Protein AF-A0A6M1SP80-F1 (afdb_monomer)

pLDDT: mean 85.18, std 15.05, range [48.16, 98.38]

Solvent-accessible surface area (backbone atoms only — not comparable to full-atom values): 5554 Å² total; per-residue (Å²): 133,89,90,70,83,88,88,57,93,73,66,54,69,93,31,72,66,47,53,45,75,74,65,53,96,58,93,80,88,89,73,94,60,86,80,91,64,82,75,51,71,44,79,44,68,44,80,87,42,73,63,34,53,50,52,52,53,50,47,53,70,75,36,74,84,28,49,75,42,81,43,71,84,84,77,69,91,87,76,129

Nearest PDB structures (foldseek):
  6lk2-assembly2_B  TM=4.137E-01  e=5.809E+00  Providencia alcalifaciens F90-2004
  2hsg-assembly1_A  TM=3.808E-01  e=7.154E+00  Priestia megaterium

Mean predicted aligned error: 7.37 Å

Secondary structure (DSSP, 8-state):
---S-S--GGGGTT-HHHHHHHH-SS-----SS---S---EEEEE--SSHHHHHHHHHHHHH-TTSEEEEE-----TT--

Foldseek 3Di:
DDPDDDDDPPVLPPDPVVVCVVDPPDDDDDDPDPDPDDAAEEEQEDPPDPVSVVVVVCCCVVCVNHDYHYDYDDDDPPDD

Sequence (80 aa):
GMHRKRGQKELLQGTTMMRVLRSAPCPVVVAFTPPTQSWRHIVVPIDFSLTARQTLKEALIRFPEAQITLLHAWSLPGER

Structure (mmCIF, N/CA/C/O backbone):
data_AF-A0A6M1SP80-F1
#
_entry.id   AF-A0A6M1SP80-F1
#
loop_
_atom_site.group_PDB
_atom_site.id
_atom_site.type_symbol
_atom_site.label_atom_id
_atom_site.label_alt_id
_atom_site.label_comp_id
_atom_site.label_asym_id
_atom_site.label_entity_id
_atom_site.label_seq_id
_atom_site.pdbx_PDB_ins_code
_atom_site.Cartn_x
_atom_site.Cartn_y
_atom_site.Cartn_z
_atom_site.occupancy
_atom_site.B_iso_or_equiv
_atom_site.auth_seq_id
_atom_site.auth_comp_id
_atom_site.auth_asym_id
_atom_site.auth_atom_id
_atom_site.pdbx_PDB_model_num
ATOM 1 N N . GLY A 1 1 ? -3.213 21.847 2.902 1.00 48.16 1 GLY A N 1
ATOM 2 C CA . GLY A 1 1 ? -4.377 21.640 2.019 1.00 48.16 1 GLY A CA 1
ATOM 3 C C . GLY A 1 1 ? -3.946 21.759 0.573 1.00 48.16 1 GLY A C 1
ATOM 4 O O . GLY A 1 1 ? -3.106 22.600 0.275 1.00 48.16 1 GLY A O 1
ATOM 5 N N . MET A 1 2 ? -4.452 20.899 -0.311 1.00 57.19 2 MET A N 1
ATOM 6 C CA . MET A 1 2 ? -4.169 20.995 -1.745 1.00 57.19 2 MET A CA 1
ATOM 7 C C . MET A 1 2 ? -5.074 22.067 -2.360 1.00 57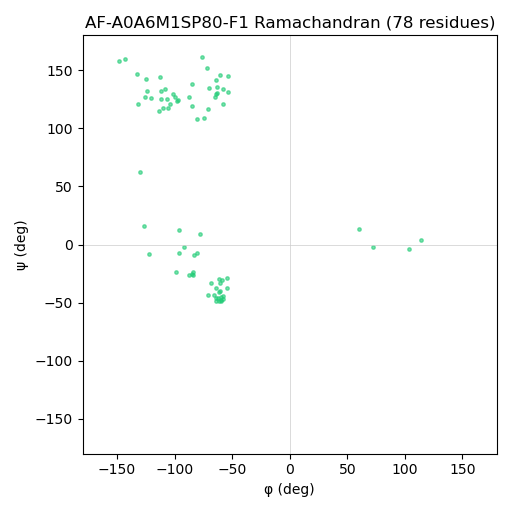.19 2 MET A C 1
ATOM 9 O O . MET A 1 2 ? -6.273 21.864 -2.485 1.00 57.19 2 MET A O 1
ATOM 13 N N . HIS A 1 3 ? -4.495 23.211 -2.727 1.00 56.94 3 HIS A N 1
ATOM 14 C CA . HIS A 1 3 ? -5.223 24.361 -3.282 1.00 56.94 3 HIS A CA 1
ATOM 15 C C . HIS A 1 3 ? -5.216 24.403 -4.830 1.00 56.94 3 HIS A C 1
ATOM 17 O O . HIS A 1 3 ? -5.549 25.426 -5.426 1.00 56.94 3 HIS A O 1
ATOM 23 N N . ARG A 1 4 ? -4.799 23.320 -5.509 1.00 55.31 4 ARG A N 1
ATOM 24 C CA . ARG A 1 4 ? -4.649 23.256 -6.978 1.00 55.31 4 ARG A CA 1
ATOM 25 C C . ARG A 1 4 ? -5.664 22.306 -7.637 1.00 55.31 4 ARG A C 1
ATOM 27 O O . ARG A 1 4 ? -6.032 21.288 -7.060 1.00 55.31 4 ARG A O 1
ATOM 34 N N . LYS A 1 5 ? -6.121 22.686 -8.841 1.00 50.78 5 LYS A N 1
ATOM 35 C CA . LYS A 1 5 ? -7.204 22.054 -9.622 1.00 50.78 5 LYS A CA 1
ATOM 36 C C . LYS A 1 5 ? -6.864 20.610 -10.042 1.00 50.78 5 LYS A C 1
ATOM 38 O O . LYS A 1 5 ? -5.727 20.321 -10.395 1.00 50.78 5 LYS A O 1
ATOM 43 N N . ARG A 1 6 ? -7.865 19.718 -10.015 1.00 51.19 6 ARG A N 1
ATOM 44 C CA . ARG A 1 6 ? -7.791 18.298 -10.431 1.00 51.19 6 ARG A CA 1
ATOM 45 C C . ARG A 1 6 ? -7.246 18.127 -11.863 1.00 51.19 6 ARG A C 1
ATOM 47 O O . ARG A 1 6 ? -7.624 18.896 -12.739 1.00 51.19 6 ARG A O 1
ATOM 54 N N . GLY A 1 7 ? -6.485 17.050 -12.112 1.00 53.59 7 GLY A N 1
ATOM 55 C CA . GLY A 1 7 ? -6.446 16.399 -13.436 1.00 53.59 7 GLY A CA 1
ATOM 56 C C . GLY A 1 7 ? -5.151 16.432 -14.260 1.00 53.59 7 GLY A C 1
ATOM 57 O O . GLY A 1 7 ? -5.166 15.916 -15.369 1.00 53.59 7 GLY A O 1
ATOM 58 N N . GLN A 1 8 ? -4.031 16.969 -13.770 1.00 53.78 8 GLN A N 1
ATOM 59 C CA . GLN A 1 8 ? -2.761 16.945 -14.517 1.00 53.78 8 GLN A CA 1
ATOM 60 C C . GLN A 1 8 ? -1.737 16.031 -13.828 1.00 53.78 8 GLN A C 1
ATOM 62 O O . GLN A 1 8 ? -1.440 16.216 -12.648 1.00 53.78 8 GLN A O 1
ATOM 67 N N . LYS A 1 9 ? -1.187 15.045 -14.557 1.00 52.25 9 LYS A N 1
ATOM 68 C CA . LYS A 1 9 ? -0.166 14.090 -14.061 1.00 52.25 9 LYS A CA 1
ATOM 69 C C . LYS A 1 9 ? 1.067 14.786 -13.463 1.00 52.25 9 LYS A C 1
ATOM 71 O O . LYS A 1 9 ? 1.685 14.260 -12.545 1.00 52.25 9 LYS A O 1
ATOM 76 N N . GLU A 1 10 ? 1.380 15.987 -13.938 1.00 53.53 10 GLU A N 1
ATOM 77 C CA . GLU A 1 10 ? 2.541 16.781 -13.520 1.00 53.53 10 GLU A CA 1
ATOM 78 C C . GLU A 1 10 ? 2.305 17.586 -12.225 1.00 53.53 10 GLU A C 1
ATOM 80 O O . GLU A 1 10 ? 3.242 18.115 -11.630 1.00 53.53 10 GLU A O 1
ATOM 85 N N . LEU A 1 11 ? 1.067 17.654 -11.718 1.00 55.91 11 LEU A N 1
ATOM 86 C CA . LEU A 1 11 ? 0.689 18.598 -10.657 1.00 55.91 11 LEU A CA 1
ATOM 87 C C . LEU A 1 11 ? 1.072 18.172 -9.229 1.00 55.91 11 LEU A C 1
ATOM 89 O O . LEU A 1 11 ? 0.885 18.944 -8.288 1.00 55.91 11 LEU A O 1
ATOM 93 N N . LEU A 1 12 ? 1.563 16.946 -9.041 1.00 61.97 12 LEU A N 1
ATOM 94 C CA . LEU A 1 12 ? 1.958 16.425 -7.727 1.00 61.97 12 LEU A CA 1
ATOM 95 C C . LEU A 1 12 ? 3.388 16.828 -7.349 1.00 61.97 12 LEU A C 1
ATOM 97 O O . LEU A 1 12 ? 3.710 16.930 -6.158 1.00 61.97 12 LEU A O 1
ATOM 101 N N . GLN A 1 13 ? 4.237 17.096 -8.342 1.00 65.06 13 GLN A N 1
ATOM 102 C CA . GLN A 1 13 ? 5.621 17.496 -8.124 1.00 65.06 13 GLN A CA 1
ATOM 103 C C . GLN A 1 13 ? 5.691 18.841 -7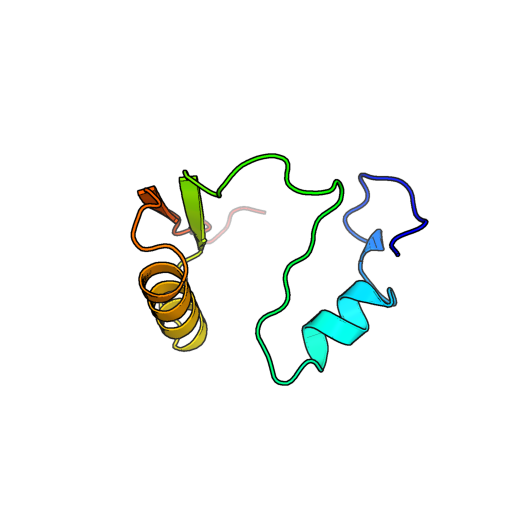.385 1.00 65.06 13 GLN A C 1
ATOM 105 O O . GLN A 1 13 ? 4.938 19.772 -7.647 1.00 65.06 13 GLN A O 1
ATOM 110 N N . GLY A 1 14 ? 6.575 18.924 -6.388 1.00 71.12 14 GLY A N 1
ATOM 111 C CA . GLY A 1 14 ? 6.775 20.139 -5.588 1.00 71.12 14 GLY A CA 1
ATOM 112 C C . GLY A 1 14 ? 5.654 20.487 -4.594 1.00 71.12 14 GLY A C 1
ATOM 113 O O . GLY A 1 14 ? 5.805 21.440 -3.834 1.00 71.12 14 GLY A O 1
ATOM 114 N N . THR A 1 15 ? 4.555 19.727 -4.534 1.00 80.94 15 THR A N 1
ATOM 115 C CA . THR A 1 15 ? 3.461 20.010 -3.587 1.00 80.94 15 THR A CA 1
ATOM 116 C C . THR A 1 15 ? 3.843 19.683 -2.141 1.00 80.94 15 THR A C 1
ATOM 118 O O . THR A 1 15 ? 4.617 18.759 -1.878 1.00 80.94 15 THR A O 1
ATOM 121 N N . THR A 1 16 ? 3.236 20.383 -1.174 1.00 86.25 16 THR A N 1
ATOM 122 C CA . THR A 1 16 ? 3.337 20.025 0.255 1.00 86.25 16 THR A CA 1
ATOM 123 C C . THR A 1 16 ? 2.915 18.579 0.493 1.00 86.25 16 THR A C 1
ATOM 125 O O . THR A 1 16 ? 3.554 17.881 1.269 1.00 86.25 16 THR A O 1
ATOM 128 N N . MET A 1 17 ? 1.894 18.102 -0.226 1.00 86.62 17 MET A N 1
ATOM 129 C CA . MET A 1 17 ? 1.458 16.709 -0.150 1.00 86.62 17 MET A CA 1
ATOM 130 C C . MET A 1 17 ? 2.579 15.742 -0.539 1.00 86.62 17 MET A C 1
ATOM 132 O O . MET A 1 17 ? 2.867 14.818 0.209 1.00 86.62 17 MET A O 1
ATOM 136 N N . MET A 1 18 ? 3.267 15.981 -1.658 1.00 87.69 18 MET A N 1
ATOM 137 C CA . MET A 1 18 ? 4.374 15.126 -2.088 1.00 87.69 18 MET A CA 1
ATOM 138 C C . MET A 1 18 ? 5.595 15.234 -1.166 1.00 87.69 18 MET A C 1
ATOM 140 O O . MET A 1 18 ? 6.303 14.251 -0.963 1.00 87.69 18 MET A O 1
ATOM 144 N N . ARG A 1 19 ? 5.853 16.413 -0.583 1.00 89.62 19 ARG A N 1
ATOM 145 C CA . ARG A 1 19 ? 6.883 16.566 0.458 1.00 89.62 19 ARG A CA 1
ATOM 146 C C . ARG A 1 19 ? 6.567 15.681 1.664 1.00 89.62 19 ARG A C 1
ATOM 148 O O . ARG A 1 19 ? 7.435 14.920 2.064 1.00 89.62 19 ARG A O 1
ATOM 155 N N . VAL A 1 20 ? 5.329 15.716 2.161 1.00 92.75 20 VAL A N 1
ATOM 156 C CA . VAL A 1 20 ? 4.871 14.862 3.270 1.00 92.75 20 VAL A CA 1
ATOM 157 C C . VAL A 1 20 ? 4.962 13.381 2.901 1.00 92.75 20 VAL A C 1
ATOM 159 O O . VAL A 1 20 ? 5.562 12.620 3.647 1.00 92.75 20 VAL A O 1
ATOM 162 N N . LEU A 1 21 ? 4.459 12.972 1.731 1.00 90.69 21 LEU A N 1
ATOM 163 C CA . LEU A 1 21 ? 4.520 11.575 1.280 1.00 90.69 21 LEU A CA 1
ATOM 164 C C . LEU A 1 21 ? 5.952 11.028 1.184 1.00 90.69 21 LEU A C 1
ATOM 166 O O . LEU A 1 21 ? 6.153 9.835 1.375 1.00 90.69 21 LEU A O 1
ATOM 170 N N . ARG A 1 22 ? 6.945 11.879 0.891 1.00 90.31 22 ARG A N 1
ATOM 171 C CA . ARG A 1 22 ? 8.352 11.463 0.782 1.00 90.31 22 ARG A CA 1
ATOM 172 C C . ARG A 1 22 ? 9.104 11.399 2.105 1.00 90.31 22 ARG A C 1
ATOM 174 O O . ARG A 1 22 ? 10.104 10.697 2.165 1.00 90.31 22 ARG A O 1
ATOM 181 N N . SER A 1 23 ? 8.696 12.167 3.113 1.00 93.81 23 SER A N 1
ATOM 182 C CA . SER A 1 23 ? 9.485 12.330 4.342 1.00 93.81 23 SER A CA 1
ATOM 183 C C . SER A 1 23 ? 8.757 11.925 5.618 1.00 93.81 23 SER A C 1
ATOM 185 O O . SER A 1 23 ? 9.372 11.945 6.681 1.00 93.81 23 SER A O 1
ATOM 187 N N . ALA A 1 24 ? 7.458 11.625 5.560 1.00 94.62 24 ALA A N 1
ATOM 188 C CA . ALA A 1 24 ? 6.713 11.227 6.744 1.00 94.62 24 ALA A CA 1
ATOM 18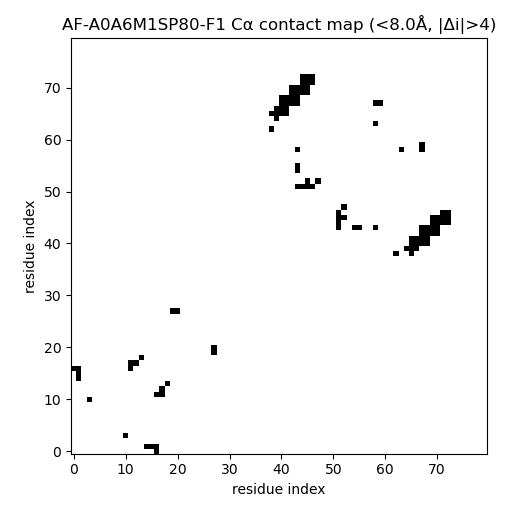9 C C . ALA A 1 24 ? 7.276 9.908 7.305 1.00 94.62 24 ALA A C 1
ATOM 191 O O . ALA A 1 24 ? 7.397 8.934 6.563 1.00 94.62 24 ALA A O 1
ATOM 192 N N . PRO A 1 25 ? 7.563 9.833 8.616 1.00 93.62 25 PRO A N 1
ATOM 193 C CA . PRO A 1 25 ? 8.016 8.601 9.260 1.00 93.62 25 PRO A CA 1
ATOM 194 C C . PRO A 1 25 ? 6.858 7.621 9.523 1.00 93.62 25 PRO A C 1
ATOM 196 O O . PRO A 1 25 ? 7.019 6.642 10.246 1.00 93.62 25 PRO A O 1
ATOM 199 N N . CYS A 1 26 ? 5.667 7.906 8.993 1.00 90.94 26 CYS A N 1
ATOM 200 C CA . CYS A 1 26 ? 4.442 7.167 9.241 1.00 90.94 26 CYS A CA 1
ATOM 201 C C . CYS A 1 26 ? 3.577 7.082 7.972 1.00 90.94 26 CYS A C 1
ATOM 203 O O . CYS A 1 26 ? 3.733 7.897 7.058 1.00 90.94 26 CYS A O 1
ATOM 205 N N . PRO A 1 27 ? 2.643 6.118 7.904 1.00 88.81 27 PRO A N 1
ATOM 206 C CA . PRO A 1 27 ? 1.671 6.036 6.819 1.00 88.81 27 PRO A CA 1
ATOM 207 C C . PRO A 1 27 ? 0.827 7.310 6.702 1.00 88.81 27 PRO A C 1
ATOM 209 O O . PRO A 1 27 ? 0.310 7.823 7.694 1.00 88.81 27 PRO A O 1
ATOM 212 N N . VAL A 1 28 ? 0.666 7.804 5.474 1.00 91.12 28 VAL A N 1
ATOM 213 C CA . VAL A 1 28 ? -0.046 9.053 5.176 1.00 91.12 28 VAL A CA 1
ATOM 214 C C . VAL A 1 28 ? -1.337 8.747 4.431 1.00 91.12 28 VAL A C 1
ATOM 216 O O . VAL A 1 28 ? -1.333 8.039 3.426 1.00 91.12 28 VAL A O 1
ATOM 219 N N . VAL A 1 29 ? -2.434 9.345 4.889 1.00 89.25 29 VAL A N 1
ATOM 220 C CA . VAL A 1 29 ? -3.721 9.323 4.191 1.00 89.25 29 VAL A CA 1
ATOM 221 C C . VAL A 1 29 ? -3.903 10.631 3.434 1.00 89.25 29 VAL A C 1
ATOM 223 O O . VAL A 1 29 ? -3.815 11.715 4.009 1.00 89.25 29 VAL A O 1
ATOM 226 N N . VAL A 1 30 ? -4.198 10.527 2.141 1.00 87.50 30 VAL A N 1
ATOM 227 C CA . VAL A 1 30 ? -4.579 11.665 1.304 1.00 87.50 30 VAL A CA 1
ATOM 228 C C . VAL A 1 30 ? -6.077 11.589 1.039 1.00 87.50 30 VAL A C 1
ATOM 230 O O . VAL A 1 30 ? -6.548 10.655 0.397 1.00 87.50 30 VAL A O 1
ATOM 233 N N . ALA A 1 31 ? -6.820 12.592 1.503 1.00 84.75 31 ALA A N 1
ATOM 234 C CA . ALA A 1 31 ? -8.251 12.726 1.259 1.00 84.75 31 ALA A CA 1
ATOM 235 C C . ALA A 1 31 ? -8.548 14.085 0.610 1.00 84.75 31 ALA A C 1
ATOM 237 O O . ALA A 1 31 ? -8.064 15.121 1.064 1.00 84.75 31 ALA A O 1
ATOM 238 N N . PHE A 1 32 ? -9.342 14.082 -0.463 1.00 80.31 32 PHE A N 1
ATOM 239 C CA . PHE A 1 32 ? -9.798 15.310 -1.132 1.00 80.31 32 PHE A CA 1
ATOM 240 C C . PHE A 1 32 ? -11.076 15.873 -0.512 1.00 80.31 32 PHE A C 1
ATOM 242 O O . PHE A 1 32 ? -11.332 17.070 -0.586 1.00 80.31 32 PHE A O 1
ATOM 249 N N . THR A 1 33 ? -11.864 14.997 0.098 1.00 81.94 33 THR A N 1
ATOM 250 C CA . THR A 1 33 ? -13.074 15.315 0.846 1.00 81.94 33 THR A CA 1
ATOM 251 C C . THR A 1 33 ? -13.019 14.564 2.170 1.00 81.94 33 THR A C 1
ATOM 253 O O . THR A 1 33 ? -12.479 13.452 2.197 1.00 81.94 33 THR A O 1
ATOM 256 N N . PRO A 1 34 ? -13.569 15.123 3.260 1.00 82.69 34 PRO A N 1
ATOM 257 C CA . PRO A 1 34 ? -13.691 14.393 4.513 1.00 82.69 34 PRO A CA 1
ATOM 258 C C . PRO A 1 34 ? -14.413 13.055 4.281 1.00 82.69 34 PRO A C 1
ATOM 260 O O . PRO A 1 34 ? -15.445 13.041 3.602 1.00 82.69 34 PRO A O 1
ATOM 263 N N . PRO A 1 35 ? -13.878 11.928 4.778 1.00 81.62 35 PRO A N 1
ATOM 264 C CA . PRO A 1 35 ? -14.557 10.647 4.663 1.00 81.62 35 PRO A CA 1
ATOM 265 C C . PRO A 1 35 ? -15.854 10.687 5.474 1.00 81.62 35 PRO A C 1
ATOM 267 O O . PRO A 1 35 ? -15.846 11.014 6.657 1.00 81.62 35 PRO A O 1
ATOM 270 N N . THR A 1 36 ? -16.970 10.349 4.833 1.00 87.56 36 THR A N 1
ATOM 271 C CA . THR A 1 36 ? -18.299 10.296 5.465 1.00 87.56 36 THR A CA 1
ATOM 272 C C . THR A 1 36 ? -18.682 8.890 5.929 1.00 87.56 36 THR A C 1
ATOM 274 O O . THR A 1 36 ? -19.697 8.716 6.593 1.00 87.56 36 THR A O 1
ATOM 277 N N . GLN A 1 37 ? -17.879 7.882 5.580 1.00 87.62 37 GLN A N 1
ATOM 278 C CA . GLN A 1 37 ? -18.117 6.475 5.888 1.00 87.62 37 GLN A CA 1
ATOM 279 C C . GLN A 1 37 ? -16.801 5.717 6.082 1.00 87.62 37 GLN A C 1
ATOM 281 O O . GLN A 1 37 ? -15.757 6.120 5.557 1.00 87.62 37 GLN A O 1
ATOM 286 N N . SER A 1 38 ? -16.872 4.589 6.789 1.00 89.81 38 SER A N 1
ATOM 287 C CA . SER A 1 38 ? -15.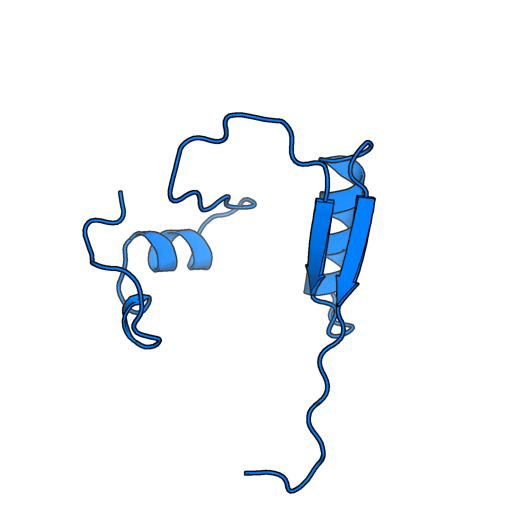758 3.649 6.927 1.00 89.81 38 SER A CA 1
ATOM 288 C C . SER A 1 38 ? -15.322 3.097 5.568 1.00 89.81 38 SER A C 1
ATOM 290 O O . SER A 1 38 ? -16.142 2.879 4.673 1.00 89.81 38 SER A O 1
ATOM 292 N N . TRP A 1 39 ? -14.026 2.837 5.408 1.00 91.25 39 TRP A N 1
ATOM 293 C CA . TRP A 1 39 ? -13.487 2.250 4.183 1.00 91.25 39 TRP A CA 1
ATOM 294 C C . TRP A 1 39 ? -13.829 0.762 4.120 1.00 91.25 39 TRP A C 1
ATOM 296 O O . TRP A 1 39 ? -13.305 -0.025 4.897 1.00 91.25 39 TRP A O 1
ATOM 306 N N . ARG A 1 40 ? -14.737 0.394 3.209 1.00 95.00 40 ARG A N 1
ATOM 307 C CA . ARG A 1 40 ? -15.226 -0.989 3.045 1.00 95.00 40 ARG A CA 1
ATOM 308 C C . ARG A 1 40 ? -14.544 -1.758 1.919 1.00 95.00 40 ARG A C 1
ATOM 310 O O . ARG A 1 40 ? -14.526 -2.977 1.955 1.00 95.00 40 ARG A O 1
ATOM 317 N N . HIS A 1 41 ? -13.993 -1.052 0.935 1.00 96.19 41 HIS A N 1
ATOM 318 C CA . HIS A 1 41 ? -13.323 -1.647 -0.217 1.00 96.19 41 HIS A CA 1
ATOM 319 C C . HIS A 1 41 ? -11.981 -0.954 -0.412 1.00 96.19 41 HIS A C 1
ATOM 321 O O . HIS A 1 41 ? -11.934 0.265 -0.590 1.00 96.19 41 HIS A O 1
ATOM 327 N N . ILE A 1 42 ? -10.898 -1.722 -0.353 1.00 96.25 42 ILE A N 1
ATOM 328 C CA . ILE A 1 42 ? -9.530 -1.212 -0.445 1.00 96.25 42 ILE A CA 1
ATOM 329 C C . ILE A 1 42 ? -8.817 -1.955 -1.565 1.00 96.25 42 ILE A C 1
ATOM 331 O O . ILE A 1 42 ? -8.766 -3.182 -1.572 1.00 96.25 42 ILE A O 1
ATOM 335 N N . VAL A 1 43 ? -8.237 -1.206 -2.499 1.00 97.88 43 VAL A N 1
ATOM 336 C CA . VAL A 1 43 ? -7.349 -1.763 -3.521 1.00 97.88 43 VAL A CA 1
ATOM 337 C C . VAL A 1 43 ? -5.911 -1.576 -3.061 1.00 97.88 43 VAL A C 1
ATOM 339 O O . VAL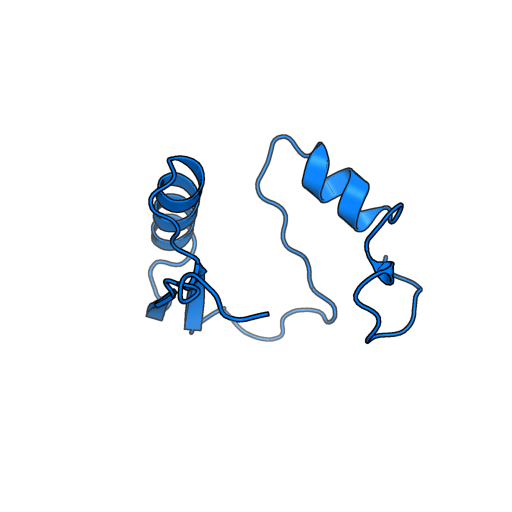 A 1 43 ? -5.490 -0.453 -2.782 1.00 97.88 43 VAL A O 1
ATOM 342 N N . VAL A 1 44 ? -5.156 -2.669 -2.993 1.00 97.19 44 VAL A N 1
ATOM 343 C CA . VAL A 1 44 ? -3.730 -2.657 -2.655 1.00 97.19 44 VAL A CA 1
ATOM 344 C C . VAL A 1 44 ? -2.929 -3.014 -3.908 1.00 97.19 44 VAL A C 1
ATOM 346 O O . VAL A 1 44 ? -3.087 -4.125 -4.421 1.00 97.19 44 VAL A O 1
ATOM 349 N N . PRO A 1 45 ? -2.078 -2.108 -4.423 1.00 97.12 45 PRO A N 1
ATOM 350 C CA . PRO A 1 45 ? -1.184 -2.435 -5.522 1.00 97.12 45 PRO A CA 1
ATOM 351 C C . PRO A 1 45 ? -0.096 -3.397 -5.039 1.00 97.12 45 PRO A C 1
ATOM 353 O O . PRO A 1 45 ? 0.507 -3.186 -3.986 1.00 97.12 45 PRO A O 1
ATOM 356 N N . ILE A 1 46 ? 0.161 -4.440 -5.821 1.00 97.12 46 ILE A N 1
ATOM 357 C CA . ILE A 1 46 ? 1.184 -5.446 -5.549 1.00 97.12 46 ILE A CA 1
ATOM 358 C C . ILE A 1 46 ? 2.173 -5.463 -6.708 1.00 97.12 46 ILE A C 1
ATOM 360 O O . ILE A 1 46 ? 1.793 -5.645 -7.859 1.00 97.12 46 ILE A O 1
ATOM 364 N N . ASP A 1 47 ? 3.451 -5.310 -6.386 1.00 95.94 47 ASP A N 1
ATOM 365 C CA . ASP A 1 47 ? 4.594 -5.398 -7.303 1.00 95.94 47 ASP A CA 1
ATOM 366 C C . ASP A 1 47 ? 5.656 -6.397 -6.796 1.00 95.94 47 ASP A C 1
ATOM 368 O O . ASP A 1 47 ? 6.798 -6.385 -7.242 1.00 95.94 47 ASP A O 1
ATOM 372 N N . PHE A 1 48 ? 5.277 -7.247 -5.832 1.00 94.44 48 PHE A N 1
ATOM 373 C CA . PHE A 1 48 ? 6.142 -8.206 -5.130 1.00 94.44 48 PHE A CA 1
ATOM 374 C C . PHE A 1 48 ? 7.318 -7.593 -4.345 1.00 94.44 48 PHE A C 1
ATOM 376 O O . PHE A 1 48 ? 8.188 -8.322 -3.867 1.00 94.44 48 PHE A O 1
ATOM 383 N N . SER A 1 49 ? 7.334 -6.275 -4.127 1.00 96.69 49 SER A N 1
ATOM 384 C CA . SER A 1 49 ? 8.330 -5.622 -3.275 1.00 96.69 49 SER A CA 1
ATOM 385 C C . SER A 1 49 ? 8.058 -5.826 -1.776 1.00 96.69 49 SER A C 1
ATOM 387 O O . SER A 1 49 ? 6.937 -6.100 -1.332 1.00 96.69 49 SER A O 1
ATOM 389 N N . LEU A 1 50 ? 9.090 -5.610 -0.950 1.00 96.88 50 LEU A N 1
ATOM 390 C CA . LEU A 1 50 ? 8.934 -5.553 0.510 1.00 96.88 50 LEU A CA 1
ATOM 391 C C . LEU A 1 50 ? 7.981 -4.432 0.943 1.00 96.88 50 LEU A C 1
ATOM 393 O O . LEU A 1 50 ? 7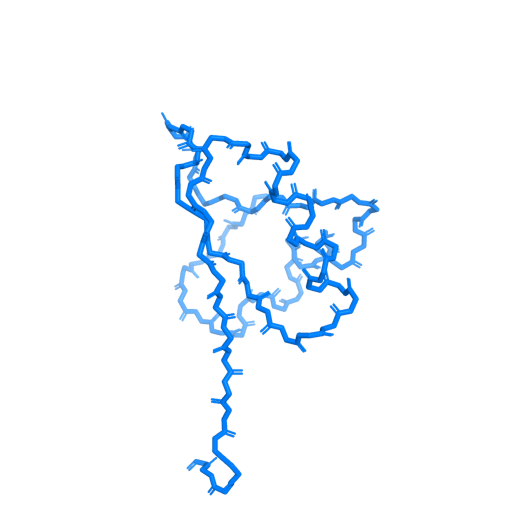.249 -4.600 1.921 1.00 96.88 50 LEU A O 1
ATOM 397 N N . THR A 1 51 ? 7.964 -3.320 0.204 1.00 94.06 51 THR A N 1
ATOM 398 C CA . THR A 1 51 ? 7.048 -2.203 0.445 1.00 94.06 51 THR A CA 1
ATOM 399 C C . THR A 1 51 ? 5.605 -2.637 0.223 1.00 94.06 51 THR A C 1
ATOM 401 O O . THR A 1 51 ? 4.791 -2.451 1.122 1.00 94.06 51 THR A O 1
ATOM 404 N N . ALA A 1 52 ? 5.291 -3.307 -0.892 1.00 96.00 52 ALA A N 1
ATOM 405 C CA . ALA A 1 52 ? 3.947 -3.834 -1.141 1.00 96.00 52 ALA A CA 1
ATOM 406 C C . ALA A 1 52 ? 3.513 -4.845 -0.070 1.00 96.00 52 ALA A C 1
ATOM 408 O O . ALA A 1 52 ? 2.378 -4.793 0.411 1.00 96.00 52 ALA A O 1
ATOM 409 N N . ARG A 1 53 ? 4.428 -5.715 0.384 1.00 96.75 53 ARG A N 1
ATOM 410 C CA . ARG A 1 53 ? 4.163 -6.635 1.503 1.00 96.75 53 ARG A CA 1
ATOM 411 C C . ARG A 1 53 ? 3.809 -5.883 2.787 1.00 96.75 53 ARG A C 1
ATOM 413 O O . ARG A 1 53 ? 2.854 -6.257 3.468 1.00 96.75 53 ARG A O 1
ATOM 420 N N . GLN A 1 54 ? 4.562 -4.836 3.123 1.00 95.25 54 GLN A N 1
ATOM 421 C CA . GLN A 1 54 ? 4.281 -4.022 4.304 1.00 95.25 54 GLN A CA 1
ATOM 422 C C . GLN A 1 54 ? 2.949 -3.280 4.157 1.00 95.25 54 GLN A C 1
ATOM 424 O O . GLN A 1 54 ? 2.150 -3.295 5.087 1.00 95.25 54 GLN A O 1
ATOM 429 N N . THR A 1 55 ? 2.657 -2.698 2.993 1.00 95.38 55 THR A N 1
ATOM 430 C CA . THR A 1 55 ? 1.374 -2.037 2.717 1.00 95.38 55 THR A CA 1
ATOM 431 C C . THR A 1 55 ? 0.194 -2.990 2.893 1.00 95.38 55 THR A C 1
ATOM 433 O O . THR A 1 55 ? -0.779 -2.620 3.547 1.00 95.38 55 THR A O 1
ATOM 436 N N . LEU A 1 56 ? 0.284 -4.223 2.382 1.00 96.88 56 LEU A N 1
ATOM 437 C CA . LEU A 1 56 ? -0.758 -5.234 2.571 1.00 96.88 56 LEU A CA 1
ATOM 438 C C . LEU A 1 56 ? -0.949 -5.585 4.052 1.00 96.88 56 LEU A C 1
ATOM 440 O O . LEU A 1 56 ? -2.079 -5.616 4.535 1.00 96.88 56 LEU A O 1
ATOM 444 N N . LYS A 1 57 ? 0.147 -5.799 4.790 1.00 96.88 57 LYS A N 1
ATOM 445 C CA . LYS A 1 57 ? 0.092 -6.065 6.235 1.00 96.88 57 LYS A CA 1
ATOM 446 C C . LYS A 1 57 ? -0.605 -4.930 6.988 1.00 96.88 57 LYS A C 1
ATOM 448 O O . LYS A 1 57 ? -1.487 -5.180 7.802 1.00 96.88 57 LYS A O 1
ATOM 453 N N . GLU A 1 58 ? -0.235 -3.687 6.700 1.00 95.31 58 GLU A N 1
ATOM 454 C CA . GLU A 1 58 ? -0.847 -2.512 7.321 1.00 95.31 58 GLU A CA 1
ATOM 455 C C . GLU A 1 58 ? -2.331 -2.375 6.963 1.00 95.31 58 GLU A C 1
ATOM 457 O O . GLU A 1 58 ? -3.123 -1.986 7.820 1.00 95.31 58 GLU A O 1
ATOM 462 N N . ALA A 1 59 ? -2.719 -2.703 5.726 1.00 95.75 59 ALA A N 1
ATOM 463 C CA . ALA A 1 59 ? -4.115 -2.683 5.303 1.00 95.75 59 ALA A CA 1
ATOM 464 C C . ALA A 1 59 ? -4.949 -3.714 6.078 1.00 95.75 59 ALA A C 1
ATOM 466 O O . ALA A 1 59 ? -5.997 -3.363 6.612 1.00 95.75 59 ALA A O 1
ATOM 467 N N . LEU A 1 60 ? -4.446 -4.944 6.214 1.00 96.12 60 LEU A N 1
ATOM 468 C CA . LEU A 1 60 ? -5.101 -6.012 6.977 1.00 96.12 60 LEU A CA 1
ATOM 469 C C . LEU A 1 60 ? -5.255 -5.658 8.463 1.00 96.12 60 LEU A C 1
ATOM 471 O O . LEU A 1 60 ? -6.301 -5.914 9.049 1.00 96.12 60 LEU A O 1
ATOM 475 N N . ILE A 1 61 ? -4.233 -5.047 9.071 1.00 96.19 61 ILE A N 1
ATOM 476 C CA . ILE A 1 61 ? -4.263 -4.661 10.491 1.00 96.19 61 ILE A CA 1
ATOM 477 C C . ILE A 1 61 ? -5.214 -3.483 10.732 1.00 96.19 61 ILE A C 1
ATOM 479 O O . ILE A 1 61 ? -5.950 -3.476 11.715 1.00 96.19 61 ILE A O 1
ATOM 483 N N . ARG A 1 62 ? -5.182 -2.457 9.871 1.00 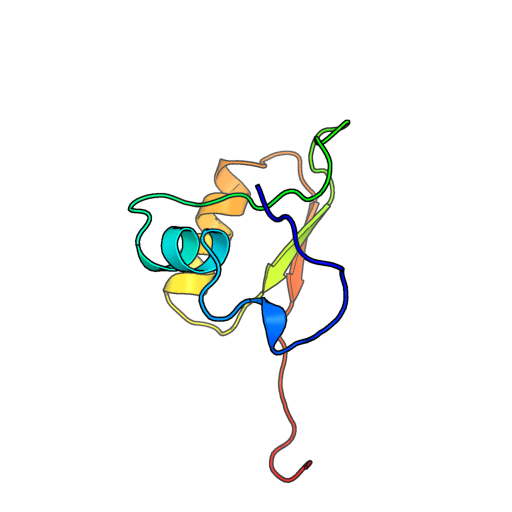93.62 62 ARG A N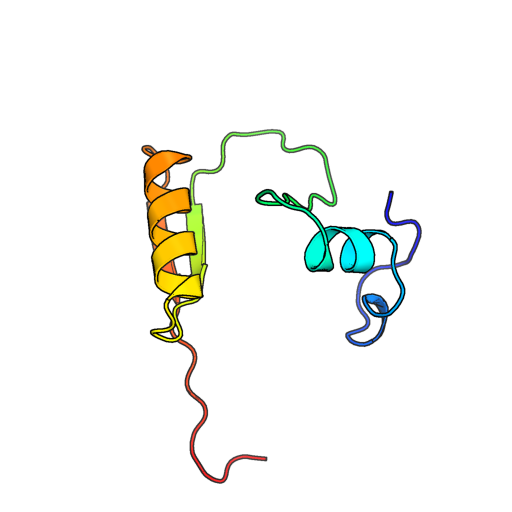 1
ATOM 484 C CA . ARG A 1 62 ? -5.952 -1.219 10.085 1.00 93.62 62 ARG A CA 1
ATOM 485 C C . ARG A 1 62 ? -7.398 -1.299 9.614 1.00 93.62 62 ARG A C 1
ATOM 487 O O . ARG A 1 62 ? -8.221 -0.530 10.102 1.00 93.62 62 ARG A O 1
ATOM 494 N N . PHE A 1 63 ? -7.701 -2.185 8.671 1.00 95.00 63 PHE A N 1
ATOM 495 C CA . PHE A 1 63 ? -9.022 -2.301 8.059 1.00 95.00 63 PHE A CA 1
ATOM 496 C C . PHE A 1 63 ? -9.507 -3.756 8.081 1.00 95.00 63 PHE A C 1
ATOM 498 O O . PHE A 1 63 ? -9.718 -4.340 7.019 1.00 95.00 63 PHE A O 1
ATOM 505 N N . PRO A 1 64 ? -9.694 -4.349 9.276 1.00 95.38 64 PRO A N 1
ATOM 506 C CA . PRO A 1 64 ? -10.038 -5.767 9.412 1.00 95.38 64 PRO A CA 1
ATOM 507 C C . PRO A 1 64 ? -11.376 -6.132 8.751 1.00 95.38 64 PRO A C 1
ATOM 509 O O . PRO A 1 64 ? -11.530 -7.238 8.250 1.00 95.38 64 PRO A O 1
ATOM 512 N N . GLU A 1 65 ? -12.313 -5.184 8.698 1.00 96.25 65 GLU A N 1
ATOM 513 C CA . GLU A 1 65 ? -13.645 -5.368 8.104 1.00 96.25 65 GLU A CA 1
ATOM 514 C C . GLU A 1 65 ? -13.714 -4.973 6.617 1.00 96.25 65 GLU A C 1
ATOM 516 O O . GLU A 1 65 ? -14.777 -5.040 5.998 1.00 96.25 65 GLU A O 1
ATOM 521 N N . ALA A 1 66 ? -12.615 -4.480 6.034 1.00 97.12 66 ALA A N 1
ATOM 522 C CA . ALA A 1 66 ? -12.611 -4.062 4.639 1.00 97.12 66 ALA A CA 1
ATOM 523 C C . ALA A 1 66 ? -12.360 -5.251 3.713 1.00 97.12 66 ALA A C 1
ATOM 525 O O . ALA A 1 66 ? -11.447 -6.050 3.913 1.00 97.12 66 ALA A O 1
ATOM 526 N N . GLN A 1 67 ? -13.103 -5.305 2.614 1.00 98.12 67 GLN A N 1
ATOM 527 C CA . GLN A 1 67 ? -12.767 -6.172 1.501 1.00 98.12 67 GLN A CA 1
ATOM 528 C C . GLN A 1 67 ? -11.517 -5.630 0.799 1.00 98.12 67 GLN A C 1
ATOM 530 O O . GLN A 1 67 ? -11.524 -4.533 0.228 1.00 98.12 67 GLN A O 1
ATOM 535 N N . ILE A 1 68 ? -10.441 -6.415 0.824 1.00 97.94 68 ILE A N 1
ATOM 536 C CA . ILE A 1 68 ? -9.166 -6.063 0.195 1.00 97.94 68 ILE A CA 1
ATOM 537 C C . ILE A 1 68 ? -9.061 -6.740 -1.172 1.00 97.94 68 ILE A C 1
ATOM 539 O O . ILE A 1 68 ? -9.138 -7.960 -1.285 1.00 97.94 68 ILE A O 1
ATOM 543 N N . THR A 1 69 ? -8.852 -5.939 -2.215 1.00 98.38 69 THR A N 1
ATOM 544 C CA . THR A 1 69 ? -8.547 -6.402 -3.574 1.00 98.38 69 THR A CA 1
ATOM 545 C C 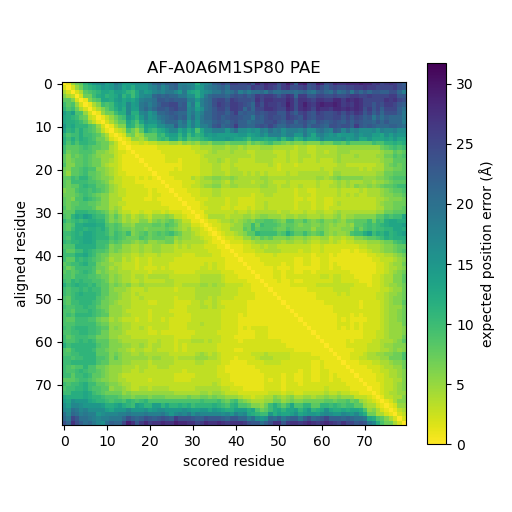. THR A 1 69 ? -7.078 -6.149 -3.877 1.00 98.38 69 THR A C 1
ATOM 547 O O . THR A 1 69 ? -6.608 -5.015 -3.778 1.00 98.38 69 THR A O 1
ATOM 550 N N . LEU A 1 70 ? -6.348 -7.192 -4.266 1.00 97.94 70 LEU A N 1
ATOM 551 C CA . LEU A 1 70 ? -4.960 -7.065 -4.704 1.00 97.94 70 LEU A CA 1
ATOM 552 C C . LEU A 1 70 ? -4.924 -6.771 -6.204 1.00 97.94 70 LEU A C 1
ATOM 554 O O . LEU A 1 70 ? -5.514 -7.507 -6.991 1.00 97.94 70 LEU A O 1
ATOM 558 N N . LEU A 1 71 ? -4.224 -5.707 -6.595 1.00 97.69 71 LEU A N 1
ATOM 559 C CA . LEU A 1 71 ? -4.049 -5.319 -7.992 1.00 97.69 71 LEU A CA 1
ATOM 560 C C . LEU A 1 71 ? -2.581 -5.466 -8.384 1.00 97.69 71 LEU A C 1
ATOM 562 O O . LEU A 1 71 ? -1.734 -4.721 -7.896 1.00 97.69 71 LEU A O 1
ATOM 566 N N . HIS A 1 72 ? -2.288 -6.384 -9.299 1.00 96.50 72 HIS A N 1
ATOM 567 C CA . HIS A 1 72 ? -0.981 -6.471 -9.939 1.00 96.50 72 HIS A CA 1
ATOM 568 C C . HIS A 1 72 ? -1.076 -5.902 -11.354 1.00 96.50 72 HIS A C 1
ATOM 570 O O . HIS A 1 72 ? -1.876 -6.374 -12.160 1.00 96.50 72 HIS A O 1
ATOM 576 N N . ALA A 1 73 ? -0.284 -4.870 -11.638 1.00 92.62 73 ALA A N 1
ATOM 577 C CA . ALA A 1 73 ? -0.177 -4.293 -12.970 1.00 92.62 73 ALA A CA 1
ATOM 578 C C . ALA A 1 73 ? 1.106 -4.796 -13.631 1.00 92.62 73 ALA A C 1
ATOM 580 O O . ALA A 1 73 ? 2.190 -4.697 -13.059 1.00 92.62 73 ALA A O 1
ATOM 581 N N . TRP A 1 74 ? 0.967 -5.302 -14.849 1.00 90.25 74 TRP A N 1
ATOM 582 C CA . TRP A 1 74 ? 2.062 -5.750 -15.698 1.00 90.25 74 TRP A CA 1
ATOM 583 C C . TRP A 1 74 ? 1.973 -5.014 -17.033 1.00 90.25 74 TRP A C 1
ATOM 585 O O . TRP A 1 74 ? 0.876 -4.777 -17.539 1.00 90.25 74 TRP A O 1
ATOM 595 N N . SER A 1 75 ? 3.121 -4.659 -17.603 1.00 86.56 75 SER A N 1
ATOM 596 C CA . SER A 1 75 ? 3.228 -4.101 -18.951 1.00 86.56 75 SER A CA 1
ATOM 597 C C . SER A 1 75 ? 3.849 -5.127 -19.889 1.00 86.56 75 SER A C 1
ATOM 599 O O . SER A 1 75 ? 4.878 -5.717 -19.553 1.00 86.56 75 SER A O 1
ATOM 601 N N . LEU A 1 76 ? 3.271 -5.306 -21.075 1.00 88.00 76 LEU A N 1
ATOM 602 C CA . LEU A 1 76 ? 3.860 -6.147 -22.113 1.00 88.00 76 LEU A CA 1
ATOM 603 C C . LEU A 1 76 ? 5.206 -5.561 -22.574 1.00 88.00 76 LEU A C 1
ATOM 605 O O . LEU A 1 76 ? 5.282 -4.374 -22.905 1.00 88.00 76 LEU A O 1
ATOM 609 N N . PRO A 1 77 ? 6.284 -6.364 -22.617 1.00 80.94 77 PRO A N 1
ATOM 610 C CA . PRO A 1 77 ? 7.540 -5.922 -23.204 1.00 80.94 77 PRO A CA 1
ATOM 611 C C . PRO A 1 77 ? 7.327 -5.517 -24.671 1.00 80.94 77 PRO A C 1
ATOM 613 O O . PRO A 1 77 ? 6.907 -6.338 -25.480 1.00 80.94 77 PRO A O 1
ATOM 616 N N . GLY A 1 78 ? 7.630 -4.261 -25.014 1.00 79.44 78 GLY A N 1
ATOM 617 C CA . GLY A 1 78 ? 7.567 -3.753 -26.393 1.00 79.44 78 GLY A CA 1
ATOM 618 C C . GLY A 1 78 ? 6.364 -2.868 -26.732 1.00 79.44 78 GLY A C 1
ATOM 619 O O . GLY A 1 78 ? 6.327 -2.321 -27.830 1.00 79.44 78 GLY A O 1
ATOM 620 N N . GLU A 1 79 ? 5.423 -2.665 -25.811 1.00 70.69 79 GLU A N 1
ATOM 621 C CA . GLU A 1 79 ? 4.320 -1.715 -25.988 1.00 70.69 79 GLU A CA 1
ATOM 622 C C . GLU A 1 79 ? 4.786 -0.302 -25.570 1.00 70.69 79 GLU A C 1
ATOM 624 O O . GLU A 1 79 ? 5.224 -0.094 -24.434 1.00 70.69 79 GLU A O 1
ATOM 629 N N . ARG A 1 80 ? 4.764 0.661 -26.500 1.00 57.81 80 ARG A N 1
ATOM 630 C CA . ARG A 1 80 ? 4.961 2.098 -26.243 1.00 57.81 80 ARG A CA 1
ATOM 631 C C . ARG A 1 80 ? 3.801 2.888 -26.818 1.00 57.81 80 ARG A C 1
ATOM 633 O O . ARG A 1 80 ? 3.434 2.594 -27.975 1.00 57.81 80 ARG A O 1
#

Radius of gyration: 15.37 Å; Cα contacts (8 Å, |Δi|>4): 54; chains: 1; bounding box: 28×33×37 Å